Protein AF-0000000080633766 (afdb_homodimer)

Structure (mmCIF, N/CA/C/O backbone):
data_AF-0000000080633766-model_v1
#
loop_
_entity.id
_entity.type
_entity.pdbx_description
1 polymer 'Ribbon-helix-helix domain-containing protein'
#
loop_
_atom_site.group_PDB
_atom_site.id
_atom_site.type_symbol
_atom_site.label_atom_id
_atom_site.label_alt_id
_atom_site.label_comp_id
_atom_site.label_asym_id
_atom_site.label_entity_id
_atom_site.label_seq_id
_atom_site.pdbx_PDB_ins_code
_atom_site.Cartn_x
_atom_site.Cartn_y
_atom_site.Cartn_z
_atom_site.occupancy
_atom_site.B_iso_or_equiv
_atom_site.auth_seq_id
_atom_site.auth_comp_id
_atom_site.auth_asym_id
_atom_site.auth_atom_id
_atom_site.p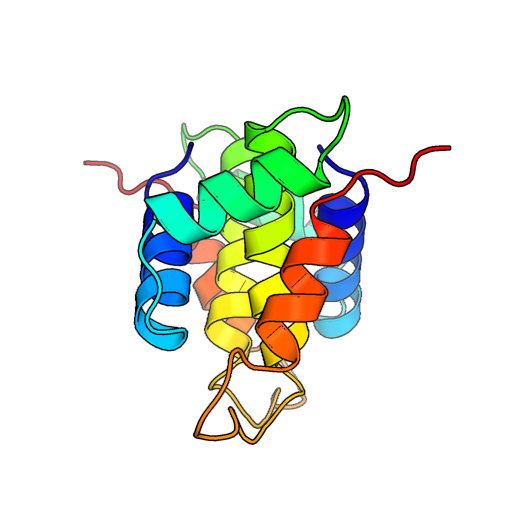dbx_PDB_model_num
ATOM 1 N N . MET A 1 1 ? -4.23 4.254 -12.102 1 89.06 1 MET A N 1
ATOM 2 C CA . MET A 1 1 ? -4.109 3.75 -10.734 1 89.06 1 MET A CA 1
ATOM 3 C C . MET A 1 1 ? -5.422 3.131 -10.266 1 89.06 1 MET A C 1
ATOM 5 O O . MET A 1 1 ? -6.5 3.605 -10.617 1 89.06 1 MET A O 1
ATOM 9 N N . GLU A 1 2 ? -5.391 2.078 -9.422 1 85.62 2 GLU A N 1
ATOM 10 C CA . GLU A 1 2 ? -6.555 1.327 -8.961 1 85.62 2 GLU A CA 1
ATOM 11 C C . GLU A 1 2 ? -7.414 2.164 -8.016 1 85.62 2 GLU A C 1
ATOM 13 O O . GLU A 1 2 ? -6.887 2.898 -7.18 1 85.62 2 GLU A O 1
ATOM 18 N N . PRO A 1 3 ? -8.805 2.029 -8.125 1 91.38 3 PRO A N 1
ATOM 19 C CA . PRO A 1 3 ? -9.695 2.822 -7.273 1 91.38 3 PRO A CA 1
ATOM 20 C C . PRO A 1 3 ? -9.359 2.688 -5.789 1 91.38 3 PRO A C 1
ATOM 22 O O . PRO A 1 3 ? -9.359 3.684 -5.059 1 91.38 3 PRO A O 1
ATOM 25 N N . TYR A 1 4 ? -9.055 1.489 -5.391 1 88.94 4 TYR A N 1
ATOM 26 C CA . TYR A 1 4 ? -8.766 1.263 -3.979 1 88.94 4 TYR A CA 1
ATOM 27 C C . TYR A 1 4 ? -7.496 2 -3.561 1 88.94 4 TYR A C 1
ATOM 29 O O . TYR A 1 4 ? -7.398 2.49 -2.434 1 88.94 4 TYR A O 1
ATOM 37 N N . ILE A 1 5 ? -6.566 2.105 -4.484 1 95.19 5 ILE A N 1
ATOM 38 C CA . ILE A 1 5 ? -5.309 2.795 -4.219 1 95.19 5 ILE A CA 1
ATOM 39 C C . ILE A 1 5 ? -5.559 4.297 -4.105 1 95.19 5 ILE A C 1
ATOM 41 O O . ILE A 1 5 ? -5.086 4.941 -3.168 1 95.19 5 ILE A O 1
ATOM 45 N N . TRP A 1 6 ? -6.375 4.785 -4.961 1 95.25 6 TRP A N 1
ATOM 46 C CA . TRP A 1 6 ? -6.754 6.191 -4.91 1 95.25 6 TRP A CA 1
ATOM 47 C C . TRP A 1 6 ? -7.492 6.512 -3.615 1 95.25 6 TRP A C 1
ATOM 49 O O . TRP A 1 6 ? -7.223 7.523 -2.971 1 95.25 6 TRP A O 1
ATOM 59 N N . ASP A 1 7 ? -8.391 5.637 -3.256 1 95 7 ASP A N 1
ATOM 60 C CA . ASP A 1 7 ? -9.141 5.809 -2.016 1 95 7 ASP A CA 1
ATOM 61 C C . ASP A 1 7 ? -8.203 5.82 -0.808 1 95 7 ASP A C 1
ATOM 63 O O . ASP A 1 7 ? -8.43 6.57 0.147 1 95 7 ASP A O 1
ATOM 67 N N . SER A 1 8 ? -7.207 5.043 -0.92 1 95.31 8 SER A N 1
ATOM 68 C CA . SER A 1 8 ? -6.234 4.969 0.166 1 95.31 8 SER A CA 1
ATOM 69 C C . SER A 1 8 ? -5.43 6.258 0.276 1 95.31 8 SER A C 1
ATOM 71 O O . SER A 1 8 ? -5.137 6.719 1.381 1 95.31 8 SER A O 1
ATOM 73 N N . LEU A 1 9 ? -5.062 6.844 -0.83 1 96.12 9 LEU A N 1
ATOM 74 C CA . LEU A 1 9 ? -4.363 8.125 -0.828 1 96.12 9 LEU A CA 1
ATOM 75 C C . LEU A 1 9 ? -5.242 9.219 -0.233 1 96.12 9 LEU A C 1
ATOM 77 O O . LEU A 1 9 ? -4.766 10.047 0.547 1 96.12 9 LEU A O 1
ATOM 81 N N . LYS A 1 10 ? -6.477 9.188 -0.564 1 96.44 10 LYS A N 1
ATOM 82 C CA . LYS A 1 10 ? -7.414 10.172 -0.023 1 96.44 10 LYS A CA 1
ATOM 83 C C . LYS A 1 10 ? -7.527 10.047 1.493 1 96.44 10 LYS A C 1
ATOM 85 O O . LYS A 1 10 ? -7.617 11.047 2.201 1 96.44 10 LYS A O 1
ATOM 90 N N . GLU A 1 11 ? -7.582 8.836 1.888 1 93.62 11 GLU A N 1
ATOM 91 C CA . GLU A 1 11 ? -7.629 8.617 3.33 1 93.62 11 GLU A CA 1
ATOM 92 C C . GLU A 1 11 ? -6.402 9.203 4.02 1 93.62 11 GLU A C 1
ATOM 94 O O . GLU A 1 11 ? -6.512 9.797 5.098 1 93.62 11 GLU A O 1
ATOM 99 N N . ILE A 1 12 ? -5.199 9.031 3.42 1 89.5 12 ILE A N 1
ATOM 100 C CA . ILE A 1 12 ? -3.979 9.594 3.988 1 89.5 12 ILE A CA 1
ATOM 101 C C . ILE A 1 12 ? -4.102 11.117 4.066 1 89.5 12 ILE A C 1
ATOM 103 O O . ILE A 1 12 ? -3.756 11.719 5.082 1 89.5 12 ILE A O 1
ATOM 107 N N . CYS A 1 13 ? -4.629 11.719 2.947 1 91 13 CYS A N 1
ATOM 108 C CA . CYS A 1 13 ? -4.852 13.156 2.941 1 91 13 CYS A CA 1
ATOM 109 C C . CYS A 1 13 ? -5.73 13.578 4.113 1 91 13 CYS A C 1
ATOM 111 O O . CYS A 1 13 ? -5.414 14.539 4.816 1 91 13 CYS A O 1
ATOM 113 N N . GLU A 1 14 ? -6.859 12.812 4.359 1 90.69 14 GLU A N 1
ATOM 114 C CA . GLU A 1 14 ? -7.801 13.117 5.438 1 90.69 14 GLU A CA 1
ATOM 115 C C . GLU A 1 14 ? -7.141 12.969 6.805 1 90.69 14 GLU A C 1
ATOM 117 O O . GLU A 1 14 ? -7.297 13.836 7.668 1 90.69 14 GLU A O 1
ATOM 122 N N . ARG A 1 15 ? -6.367 11.969 6.969 1 84.44 15 ARG A N 1
ATOM 123 C CA . ARG A 1 15 ? -5.711 11.695 8.242 1 84.44 15 ARG A CA 1
ATOM 124 C C . ARG A 1 15 ? -4.688 12.781 8.578 1 84.44 15 ARG A C 1
ATOM 126 O O . ARG A 1 15 ? -4.512 13.141 9.742 1 84.44 15 ARG A O 1
ATOM 133 N N . GLU A 1 16 ? -4.059 13.227 7.496 1 80.12 16 GLU A N 1
ATOM 134 C CA . GLU A 1 16 ? -2.938 14.141 7.703 1 80.12 16 GLU A CA 1
ATOM 135 C C . GLU A 1 16 ? -3.371 15.594 7.535 1 80.12 16 GLU A C 1
ATOM 137 O O . GLU A 1 16 ? -2.57 16.516 7.719 1 80.12 16 GLU A O 1
ATOM 142 N N . GLY A 1 17 ? -4.605 15.789 7.188 1 87.5 17 GLY A N 1
ATOM 143 C CA . GLY A 1 17 ? -5.09 17.141 6.969 1 87.5 17 GLY A CA 1
ATOM 144 C C . GLY A 1 17 ? -4.414 17.844 5.801 1 87.5 17 GLY A C 1
ATOM 145 O O . GLY A 1 17 ? -4.133 19.047 5.863 1 87.5 17 GLY A O 1
ATOM 146 N N . LEU A 1 18 ? -4.016 17.125 4.793 1 85.69 18 LEU A N 1
ATOM 147 C CA . LEU A 1 18 ? -3.359 17.641 3.596 1 85.69 18 LEU A CA 1
ATOM 148 C C . LEU A 1 18 ? -4.199 17.359 2.354 1 85.69 18 LEU A C 1
ATOM 150 O O . LEU A 1 18 ? -5.004 16.422 2.34 1 85.69 18 LEU A O 1
ATOM 154 N N . THR A 1 19 ? -4.078 18.141 1.371 1 94.44 19 THR A N 1
ATOM 155 C CA . THR A 1 19 ? -4.766 17.906 0.106 1 94.44 19 THR A CA 1
ATOM 156 C C . THR A 1 19 ? -3.986 16.938 -0.772 1 94.44 19 THR A C 1
ATOM 158 O O . THR A 1 19 ? -2.795 16.719 -0.552 1 94.44 19 THR A O 1
ATOM 161 N N . LEU A 1 20 ? -4.668 16.375 -1.716 1 96.06 20 LEU A N 1
ATOM 162 C CA . LEU A 1 20 ? -4.016 15.531 -2.713 1 96.06 20 LEU A CA 1
ATOM 163 C C . LEU A 1 20 ? -2.879 16.281 -3.398 1 96.06 20 LEU A C 1
ATOM 165 O O . LEU A 1 20 ? -1.8 15.727 -3.613 1 96.06 20 LEU A O 1
ATOM 169 N N . ASN A 1 21 ? -3.178 17.516 -3.707 1 96.25 21 ASN A N 1
ATOM 170 C CA . ASN A 1 21 ? -2.17 18.359 -4.344 1 96.25 21 ASN A CA 1
ATOM 171 C C . ASN A 1 21 ? -0.941 18.531 -3.457 1 96.25 21 ASN A C 1
ATOM 173 O O . ASN A 1 21 ? 0.191 18.469 -3.941 1 96.25 21 ASN A O 1
ATOM 177 N N . ASP A 1 22 ? -1.112 18.75 -2.229 1 90.56 22 ASP A N 1
ATOM 178 C CA . ASP A 1 22 ? -0.016 18.906 -1.276 1 90.56 22 ASP A CA 1
ATOM 179 C C . ASP A 1 22 ? 0.875 17.672 -1.268 1 90.56 22 ASP A C 1
ATOM 181 O O . ASP A 1 22 ? 2.096 17.766 -1.401 1 90.56 22 ASP A O 1
ATOM 185 N N . ILE A 1 23 ? 0.294 16.484 -1.121 1 88.69 23 ILE A N 1
ATOM 186 C CA . ILE A 1 23 ? 1.021 15.227 -1.024 1 88.69 23 ILE A CA 1
ATOM 187 C C . ILE A 1 23 ? 1.751 14.953 -2.336 1 88.69 23 ILE A C 1
ATOM 189 O O . ILE A 1 23 ? 2.951 14.664 -2.34 1 88.69 23 ILE A O 1
ATOM 193 N N . CYS A 1 24 ? 1.129 15.117 -3.482 1 93 24 CYS A N 1
ATOM 194 C CA . CYS A 1 24 ? 1.729 14.852 -4.785 1 93 24 CYS A CA 1
ATOM 195 C C . CYS A 1 24 ? 2.877 15.812 -5.066 1 93 24 CYS A C 1
ATOM 197 O O . CYS A 1 24 ? 3.902 15.414 -5.625 1 93 24 CYS A O 1
ATOM 199 N N . THR A 1 25 ? 2.623 17.078 -4.684 1 93.69 25 THR A N 1
ATOM 200 C CA . THR A 1 25 ? 3.666 18.078 -4.871 1 93.69 25 THR A CA 1
ATOM 201 C C . THR A 1 25 ? 4.902 17.734 -4.047 1 93.69 25 THR A C 1
ATOM 203 O O . THR A 1 25 ? 6.027 17.812 -4.547 1 93.69 25 THR A O 1
ATOM 206 N N . GLN A 1 26 ? 4.703 17.328 -2.818 1 84.88 26 GLN A N 1
ATOM 207 C CA . GLN A 1 26 ? 5.812 16.953 -1.946 1 84.88 26 GLN A CA 1
ATOM 208 C C . GLN A 1 26 ? 6.555 15.734 -2.496 1 84.88 26 GLN A C 1
ATOM 210 O O . GLN A 1 26 ? 7.789 15.695 -2.479 1 84.88 26 GLN A O 1
ATOM 215 N N . ILE A 1 27 ? 5.875 14.727 -2.994 1 87.88 27 ILE A N 1
ATOM 216 C CA . ILE A 1 27 ? 6.48 13.539 -3.578 1 87.88 27 ILE A CA 1
ATOM 217 C C . ILE A 1 27 ? 7.262 13.914 -4.836 1 87.88 27 ILE A C 1
ATOM 219 O O . ILE A 1 27 ? 8.391 13.469 -5.027 1 87.88 27 ILE A O 1
ATOM 223 N N . ASP A 1 28 ? 6.59 14.797 -5.633 1 90.69 28 ASP A N 1
ATOM 224 C CA . ASP A 1 28 ? 7.223 15.242 -6.875 1 90.69 28 ASP A CA 1
ATOM 225 C C . ASP A 1 28 ? 8.539 15.953 -6.594 1 90.69 28 ASP A C 1
ATOM 227 O O . ASP A 1 28 ? 9.516 15.781 -7.332 1 90.69 28 ASP A O 1
ATOM 231 N N . GLN A 1 29 ? 8.555 16.75 -5.598 1 87.38 29 GLN A N 1
ATOM 232 C CA . GLN A 1 29 ? 9.734 17.516 -5.234 1 87.38 29 GLN A CA 1
ATOM 233 C C . GLN A 1 29 ? 10.836 16.609 -4.691 1 87.38 29 GLN A C 1
ATOM 235 O O . GLN A 1 29 ? 12.023 16.891 -4.867 1 87.38 29 GLN A O 1
ATOM 240 N N . ARG A 1 30 ? 10.422 15.484 -4.141 1 79.12 30 ARG A N 1
ATOM 241 C CA . ARG A 1 30 ? 11.367 14.633 -3.434 1 79.12 30 ARG A CA 1
ATOM 242 C C . ARG A 1 30 ? 11.859 13.492 -4.328 1 79.12 30 ARG A C 1
ATOM 244 O O . ARG A 1 30 ? 12.953 12.969 -4.137 1 79.12 30 ARG A O 1
ATOM 251 N N . ARG A 1 31 ? 11.094 13.141 -5.387 1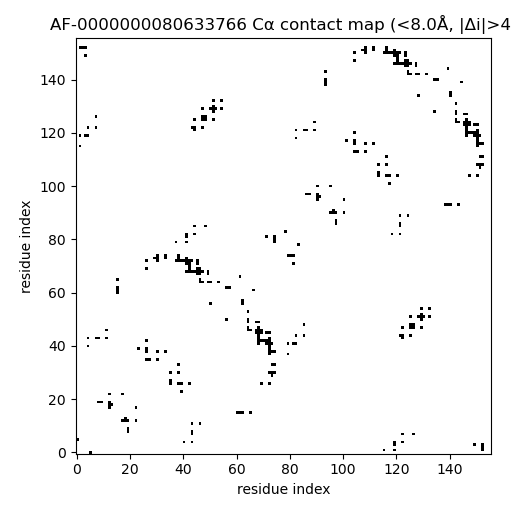 82.5 31 ARG A N 1
ATOM 252 C CA . ARG A 1 31 ? 11.305 11.898 -6.117 1 82.5 31 ARG A CA 1
ATOM 253 C C . ARG A 1 31 ? 12.484 12.016 -7.07 1 82.5 31 ARG A C 1
ATOM 255 O O . ARG A 1 31 ? 12.984 11.008 -7.582 1 82.5 31 ARG A O 1
ATOM 262 N N . GLY A 1 32 ? 12.992 13.266 -7.367 1 82.94 32 GLY A N 1
ATOM 263 C CA . GLY A 1 32 ? 14.055 13.438 -8.344 1 82.94 32 GLY A CA 1
ATOM 264 C C . GLY A 1 32 ? 13.703 12.891 -9.719 1 82.94 32 GLY A C 1
ATOM 265 O O . GLY A 1 32 ? 12.68 13.273 -10.289 1 82.94 32 GLY A O 1
ATOM 266 N N . GLU A 1 33 ? 14.414 11.859 -10.156 1 87.69 33 GLU A N 1
ATOM 267 C CA . GLU A 1 33 ? 14.211 11.352 -11.508 1 87.69 33 GLU A CA 1
ATOM 268 C C . GLU A 1 33 ? 13.305 10.117 -11.5 1 87.69 33 GLU A C 1
ATOM 270 O O . GLU A 1 33 ? 13.023 9.547 -12.555 1 87.69 33 GLU A O 1
ATOM 275 N N . ALA A 1 34 ? 12.812 9.797 -10.375 1 81.06 34 ALA A N 1
ATOM 276 C CA . ALA A 1 34 ? 11.953 8.617 -10.258 1 81.06 34 ALA A CA 1
ATOM 277 C C . ALA A 1 34 ? 10.578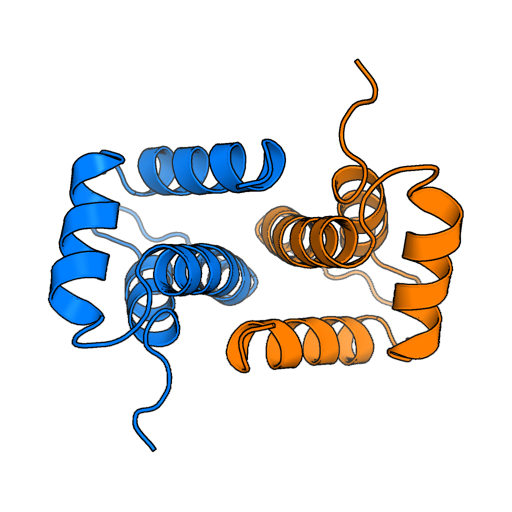 8.883 -10.859 1 81.06 34 ALA A C 1
ATOM 279 O O . ALA A 1 34 ? 10.18 10.039 -11.039 1 81.06 34 ALA A O 1
ATOM 280 N N . ASN A 1 35 ? 9.875 7.852 -11.219 1 91.75 35 ASN A N 1
ATOM 281 C CA . ASN A 1 35 ? 8.516 7.941 -11.727 1 91.75 35 ASN A CA 1
ATOM 282 C C . ASN A 1 35 ? 7.539 8.398 -10.641 1 91.75 35 ASN A C 1
ATOM 284 O O . ASN A 1 35 ? 7.531 7.852 -9.539 1 91.75 35 ASN A O 1
ATOM 288 N N . LEU A 1 36 ? 6.746 9.406 -11.016 1 91.56 36 LEU A N 1
ATOM 289 C CA . LEU A 1 36 ? 5.848 9.992 -10.023 1 91.56 36 LEU A CA 1
ATOM 290 C C . LEU A 1 36 ? 4.805 8.969 -9.57 1 91.56 36 LEU A C 1
ATOM 292 O O . LEU A 1 36 ? 4.59 8.789 -8.375 1 91.56 36 LEU A O 1
ATOM 296 N N . THR A 1 37 ? 4.219 8.219 -10.523 1 93.56 37 THR A N 1
ATOM 297 C CA . THR A 1 37 ? 3.186 7.25 -10.18 1 93.56 37 THR A CA 1
ATOM 298 C C . THR A 1 37 ? 3.75 6.16 -9.273 1 93.56 37 THR A C 1
ATOM 300 O O . THR A 1 37 ? 3.121 5.781 -8.281 1 93.56 37 THR A O 1
ATOM 303 N N . ALA A 1 38 ? 4.93 5.77 -9.547 1 92.25 38 ALA A N 1
ATOM 304 C CA . ALA A 1 38 ? 5.605 4.766 -8.727 1 92.25 38 ALA A CA 1
ATOM 305 C C . ALA A 1 38 ? 5.895 5.305 -7.328 1 92.25 38 ALA A C 1
ATOM 307 O O . ALA A 1 38 ? 5.684 4.605 -6.332 1 92.25 38 ALA A O 1
ATOM 308 N N . SER A 1 39 ? 6.348 6.559 -7.316 1 91.44 39 SER A N 1
ATOM 309 C CA . SER A 1 39 ? 6.66 7.188 -6.039 1 91.44 39 SER A CA 1
ATOM 310 C C . SER A 1 39 ? 5.41 7.34 -5.176 1 91.44 39 SER A C 1
ATOM 312 O O . SER A 1 39 ? 5.457 7.133 -3.963 1 91.44 39 SER A O 1
ATOM 314 N N . ILE A 1 40 ? 4.32 7.633 -5.793 1 93.44 40 ILE A N 1
ATOM 315 C CA . ILE A 1 40 ? 3.062 7.781 -5.07 1 93.44 40 ILE A CA 1
ATOM 316 C C . ILE A 1 40 ? 2.611 6.426 -4.535 1 93.44 40 ILE A C 1
ATOM 318 O O . ILE A 1 40 ? 2.16 6.32 -3.393 1 93.44 40 ILE A O 1
ATOM 322 N N . ARG A 1 41 ? 2.799 5.391 -5.293 1 95.06 41 ARG A N 1
ATOM 323 C CA . ARG A 1 41 ? 2.443 4.043 -4.863 1 95.06 41 ARG A CA 1
ATOM 324 C C . ARG A 1 41 ? 3.268 3.617 -3.654 1 95.06 41 ARG A C 1
ATOM 326 O O . ARG A 1 41 ? 2.725 3.096 -2.678 1 95.06 41 ARG A O 1
ATOM 333 N N . VAL A 1 42 ? 4.488 3.902 -3.793 1 93.44 42 VAL A N 1
ATOM 334 C CA . VAL A 1 42 ? 5.383 3.566 -2.689 1 93.44 42 VAL A CA 1
ATOM 335 C C . VAL A 1 42 ? 4.992 4.359 -1.445 1 93.44 42 VAL A C 1
ATOM 337 O O . VAL A 1 42 ? 4.941 3.812 -0.342 1 93.44 42 VAL A O 1
ATOM 340 N N . PHE A 1 43 ? 4.707 5.637 -1.587 1 90.75 43 PHE A N 1
ATOM 341 C CA . PHE A 1 43 ? 4.293 6.5 -0.487 1 90.75 43 PHE A CA 1
ATOM 342 C C . PHE A 1 43 ? 3.098 5.906 0.248 1 90.75 43 PHE A C 1
ATOM 344 O O . PHE A 1 43 ? 3.1 5.82 1.478 1 90.75 43 PHE A O 1
ATOM 351 N N . ILE A 1 44 ? 2.123 5.461 -0.525 1 96 44 ILE A N 1
ATOM 352 C CA . ILE A 1 44 ? 0.889 4.934 0.049 1 96 44 ILE A CA 1
ATOM 353 C C . ILE A 1 44 ? 1.191 3.67 0.854 1 96 44 ILE A C 1
ATOM 355 O O . ILE A 1 44 ? 0.759 3.539 2 1 96 44 ILE A O 1
ATOM 359 N N . VAL A 1 45 ? 1.925 2.729 0.295 1 95.25 45 VAL A N 1
ATOM 360 C CA . VAL A 1 45 ? 2.27 1.485 0.976 1 95.25 45 VAL A CA 1
ATOM 361 C C . VAL A 1 45 ? 3.084 1.791 2.23 1 95.25 45 VAL A C 1
ATOM 363 O O . VAL A 1 45 ? 2.795 1.268 3.309 1 95.25 45 VAL A O 1
ATOM 366 N N . SER A 1 46 ? 4.062 2.68 2.076 1 89.88 46 SER A N 1
ATOM 367 C CA . SER A 1 46 ? 4.934 3.041 3.188 1 89.88 46 SER A CA 1
ATOM 368 C C . SER A 1 46 ? 4.141 3.66 4.336 1 89.88 46 SER A C 1
ATOM 370 O O . SER A 1 46 ? 4.375 3.342 5.504 1 89.88 46 SER A O 1
ATOM 372 N N . TYR A 1 47 ? 3.215 4.559 4.027 1 87.44 47 TYR A N 1
ATOM 373 C CA . TYR A 1 47 ? 2.422 5.23 5.051 1 87.44 47 TYR A CA 1
ATOM 374 C C . TYR A 1 47 ? 1.702 4.219 5.934 1 87.44 47 TYR A C 1
ATOM 376 O O . TYR A 1 47 ? 1.856 4.23 7.16 1 87.44 47 TYR A O 1
ATOM 384 N N . PHE A 1 48 ? 0.972 3.238 5.309 1 91.88 48 PHE A N 1
ATOM 385 C CA . PHE A 1 48 ? 0.172 2.291 6.074 1 91.88 48 PHE A CA 1
ATOM 386 C C . PHE A 1 48 ? 1.062 1.266 6.766 1 91.88 48 PHE A C 1
ATOM 388 O O . PHE A 1 48 ? 0.769 0.832 7.883 1 91.88 48 PHE A O 1
ATOM 395 N N . ARG A 1 49 ? 2.031 0.854 6.102 1 89.44 49 ARG A N 1
ATOM 396 C CA . ARG A 1 49 ? 2.992 -0.077 6.688 1 89.44 49 ARG A CA 1
ATOM 397 C C . ARG A 1 49 ? 3.6 0.493 7.965 1 89.44 49 ARG A C 1
ATOM 399 O O . ARG A 1 49 ? 3.713 -0.209 8.969 1 89.44 49 ARG A O 1
ATOM 406 N N . ASN A 1 50 ? 3.92 1.726 7.98 1 82.75 50 ASN A N 1
ATOM 407 C CA . ASN A 1 50 ? 4.535 2.363 9.141 1 82.75 50 ASN A CA 1
ATOM 408 C C . ASN A 1 50 ? 3.504 2.701 10.211 1 82.75 50 ASN A C 1
ATOM 410 O O . ASN A 1 50 ? 3.848 2.859 11.38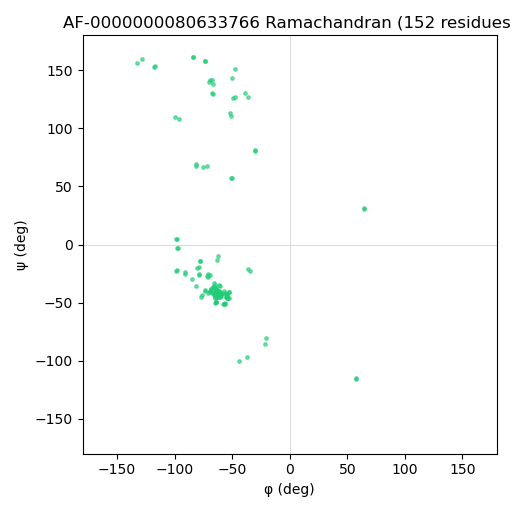3 1 82.75 50 ASN A O 1
ATOM 414 N N . ALA A 1 51 ? 2.262 2.768 9.898 1 81.56 51 ALA A N 1
ATOM 415 C CA . ALA A 1 51 ? 1.194 3.105 10.844 1 81.56 51 ALA A CA 1
ATOM 416 C C . ALA A 1 51 ? 0.825 1.906 11.711 1 81.56 51 ALA A C 1
ATOM 418 O O . ALA A 1 51 ? 0.152 2.055 12.727 1 81.56 51 ALA A O 1
ATOM 419 N N . ILE A 1 52 ? 0.992 0.583 11.367 1 78.88 52 ILE A N 1
ATOM 420 C CA . ILE A 1 52 ? 0.683 -0.615 12.141 1 78.88 52 ILE A CA 1
ATOM 421 C C . ILE A 1 52 ? 1.382 -0.55 13.5 1 78.88 52 ILE A C 1
ATOM 423 O O . ILE A 1 52 ? 0.836 -1.004 14.508 1 78.88 52 ILE A O 1
ATOM 427 N N . GLY A 1 53 ? 2.518 -0.216 13.734 1 64.25 53 GLY A N 1
ATOM 428 C CA . GLY A 1 53 ? 3.213 -0.161 15.016 1 64.25 53 GLY A CA 1
ATOM 429 C C . GLY A 1 53 ? 3.092 1.187 15.703 1 64.25 53 GLY A C 1
ATOM 430 O O . GLY A 1 53 ? 3.475 1.333 16.859 1 64.25 53 GLY A O 1
ATOM 431 N N . SER A 1 54 ? 2.879 2.01 14.922 1 54.31 54 SER A N 1
ATOM 432 C CA . SER A 1 54 ? 2.803 3.33 15.539 1 54.31 54 SER A CA 1
ATOM 433 C C . SER A 1 54 ? 1.428 3.576 16.156 1 54.31 54 SER A C 1
ATOM 435 O O . SER A 1 54 ? 0.412 3.502 15.461 1 54.31 54 SER A O 1
ATOM 437 N N . ARG A 1 55 ? 1.14 2.736 17.359 1 47.12 55 ARG A N 1
ATOM 438 C CA . ARG A 1 55 ? -0.112 2.994 18.062 1 47.12 55 ARG A CA 1
ATOM 439 C C . ARG A 1 55 ? -0.63 4.395 17.766 1 47.12 55 ARG A C 1
ATOM 441 O O . ARG A 1 55 ? -1.817 4.578 17.484 1 47.12 55 ARG A O 1
ATOM 448 N N . GLY A 1 56 ? -0.09 5.449 18.609 1 38.19 56 GLY A N 1
ATOM 449 C CA . GLY A 1 56 ? -0.655 6.77 18.844 1 38.19 56 GLY A CA 1
ATOM 450 C C . GLY A 1 56 ? -0.532 7.695 17.656 1 38.19 56 GLY A C 1
ATOM 451 O O . GLY A 1 56 ? 0.578 8.031 17.234 1 38.19 56 GLY A O 1
ATOM 452 N N . PHE A 1 57 ? -1.273 7.371 16.547 1 43.69 57 PHE A N 1
ATOM 453 C CA . PHE A 1 57 ? -1.354 8.539 15.68 1 43.69 57 PHE A CA 1
ATOM 454 C C . PHE A 1 57 ? -1.293 9.828 16.5 1 43.69 57 PHE A C 1
ATOM 456 O O . PHE A 1 57 ? -2.105 10.031 17.406 1 43.69 57 PHE A O 1
ATOM 463 N N . SER A 1 58 ? -0.105 10.258 16.875 1 39.53 58 SER A N 1
ATOM 464 C CA . SER A 1 58 ? -0.012 11.484 17.656 1 39.53 58 SER A CA 1
ATOM 465 C C . SER A 1 58 ? -0.853 12.594 17.047 1 39.53 58 SER A C 1
ATOM 467 O O . SER A 1 58 ? -1.084 12.609 15.828 1 39.53 58 SER A O 1
ATOM 469 N N . GLU A 1 59 ? -1.396 13.539 17.703 1 39.25 59 GLU A N 1
ATOM 470 C CA . GLU A 1 59 ? -2.162 14.766 17.516 1 39.25 59 GLU A CA 1
ATOM 471 C C . GLU A 1 59 ? -1.581 15.609 16.391 1 39.25 59 GLU A C 1
ATOM 473 O O . GLU A 1 59 ? -2.281 15.938 15.43 1 39.25 59 GLU A O 1
ATOM 478 N N . ASP A 1 60 ? -0.782 16.688 16.5 1 44.91 60 ASP A N 1
ATOM 479 C CA . ASP A 1 60 ? -0.741 18.062 16 1 44.91 60 ASP A CA 1
ATOM 480 C C . ASP A 1 60 ? -0.092 18.125 14.625 1 44.91 60 ASP A C 1
ATOM 482 O O . ASP A 1 60 ? -0.25 19.125 13.906 1 44.91 60 ASP A O 1
ATOM 486 N N . GLY A 1 61 ? 0.878 17.25 14.156 1 44.25 61 GLY A N 1
ATOM 487 C CA . GLY A 1 61 ? 1.702 17.344 12.961 1 44.25 61 GLY A CA 1
ATOM 488 C C . GLY A 1 61 ? 1.736 16.062 12.156 1 44.25 61 GLY A C 1
ATOM 489 O O . GLY A 1 61 ? 1.112 15.07 12.531 1 44.25 61 GLY A O 1
ATOM 490 N N . PRO A 1 62 ? 2.057 16.312 10.805 1 49.5 62 PRO A N 1
ATOM 491 C CA . PRO A 1 62 ? 2.207 15.047 10.086 1 49.5 62 PRO A CA 1
ATOM 492 C C . PRO A 1 62 ? 2.842 13.953 10.945 1 49.5 62 PRO A C 1
ATOM 494 O O . PRO A 1 62 ? 3.848 14.203 11.617 1 49.5 62 PRO A O 1
ATOM 497 N N . SER A 1 63 ? 2.254 12.906 11.023 1 63.53 63 SER A N 1
ATOM 498 C CA . SER A 1 63 ? 2.648 11.805 11.883 1 63.53 63 SER A CA 1
ATOM 499 C C . SER A 1 63 ? 3.973 11.195 11.438 1 63.53 63 SER A C 1
ATOM 501 O O . SER A 1 63 ? 4.414 11.414 10.305 1 63.53 63 SER A O 1
ATOM 503 N N . SER A 1 64 ? 4.84 10.875 12.305 1 65.75 64 SER A N 1
ATOM 504 C CA . SER A 1 64 ? 6.043 10.102 12.016 1 65.75 64 SER A CA 1
ATOM 505 C C . SER A 1 64 ? 5.785 9.062 10.93 1 65.75 64 SER A C 1
ATOM 507 O O . SER A 1 64 ? 6.668 8.781 10.109 1 65.75 64 SER A O 1
ATOM 509 N N . ILE A 1 65 ? 4.547 8.695 10.758 1 65.81 65 ILE A N 1
ATOM 510 C CA . ILE A 1 65 ? 4.145 7.707 9.766 1 65.81 65 ILE A CA 1
ATOM 511 C C . ILE A 1 65 ? 4.168 8.336 8.367 1 65.81 65 ILE A C 1
ATOM 513 O O . ILE A 1 65 ? 4.715 7.754 7.43 1 65.81 65 ILE A O 1
ATOM 517 N N . LEU A 1 66 ? 3.701 9.484 8.227 1 65.38 66 LEU A N 1
ATOM 518 C CA . LEU A 1 66 ? 3.664 10.188 6.949 1 65.38 66 LEU A CA 1
ATOM 519 C C . LEU A 1 66 ? 5.074 10.477 6.449 1 65.38 66 LEU A C 1
ATOM 521 O O . LEU A 1 66 ? 5.375 10.266 5.27 1 65.38 66 LEU A O 1
ATOM 525 N N . ARG A 1 67 ? 5.91 11.023 7.227 1 61.69 67 ARG A N 1
ATOM 526 C CA . ARG A 1 67 ? 7.289 11.328 6.863 1 61.69 67 ARG A CA 1
ATOM 527 C C . ARG A 1 67 ? 8.008 10.086 6.348 1 61.69 67 ARG A C 1
ATOM 529 O O . ARG A 1 67 ? 8.727 10.156 5.348 1 61.69 67 ARG A O 1
ATOM 536 N N . LYS A 1 68 ? 7.875 8.977 7.008 1 65.5 68 LYS A N 1
ATOM 537 C CA . LYS A 1 68 ? 8.5 7.723 6.594 1 65.5 68 LYS A CA 1
ATOM 538 C C . LYS A 1 68 ? 7.988 7.27 5.23 1 65.5 68 LYS A C 1
ATOM 540 O O . LYS A 1 68 ? 8.766 6.84 4.379 1 65.5 68 LYS A O 1
ATOM 545 N N . ALA A 1 69 ? 6.68 7.398 5.031 1 67.44 69 ALA A N 1
ATOM 546 C CA . ALA A 1 69 ? 6.062 6.984 3.771 1 67.44 69 ALA A CA 1
ATOM 547 C C . ALA A 1 69 ? 6.555 7.852 2.611 1 67.44 69 ALA A C 1
ATOM 549 O O . ALA A 1 69 ? 6.777 7.348 1.508 1 67.44 69 ALA A O 1
ATOM 550 N N . MET A 1 70 ? 6.762 9.047 2.779 1 61.31 70 MET A N 1
ATOM 551 C CA . MET A 1 70 ? 7.305 9.945 1.769 1 61.31 70 MET A CA 1
ATOM 552 C C . MET A 1 70 ? 8.734 9.555 1.397 1 61.31 70 MET A C 1
ATOM 554 O O . MET A 1 70 ? 9.109 9.609 0.227 1 61.31 70 MET A O 1
ATOM 558 N N . ASP A 1 71 ? 9.617 9.188 2.363 1 60.47 71 ASP A N 1
ATOM 559 C CA . ASP A 1 71 ? 10.992 8.75 2.137 1 60.47 71 ASP A CA 1
ATOM 560 C C . ASP A 1 71 ? 11.031 7.461 1.325 1 60.47 71 ASP A C 1
ATOM 562 O O . ASP A 1 71 ? 11.898 7.281 0.469 1 60.47 71 ASP A O 1
ATOM 566 N N . ASP A 1 72 ? 10.164 6.562 1.609 1 64.19 72 ASP A N 1
ATOM 567 C CA . ASP A 1 72 ? 10.117 5.242 0.987 1 64.19 72 ASP A CA 1
ATOM 568 C C . ASP A 1 72 ? 9.641 5.336 -0.463 1 64.19 72 ASP A C 1
ATOM 570 O O . ASP A 1 72 ? 9.906 4.438 -1.266 1 64.19 72 ASP A O 1
ATOM 574 N N . ALA A 1 73 ? 8.875 6.375 -0.678 1 57.34 73 ALA A N 1
ATOM 575 C CA . ALA A 1 73 ? 8.359 6.555 -2.031 1 57.34 73 ALA A CA 1
ATOM 576 C C . ALA A 1 73 ? 9.492 6.781 -3.029 1 57.34 73 ALA A C 1
ATOM 578 O O . ALA A 1 73 ? 9.297 6.664 -4.238 1 57.34 73 ALA A O 1
ATOM 579 N N . ILE A 1 74 ? 10.766 7.059 -2.605 1 53.09 74 ILE A N 1
ATOM 580 C CA . ILE A 1 74 ? 11.93 7.391 -3.422 1 53.09 74 ILE A CA 1
ATOM 581 C C . ILE A 1 74 ? 12.758 6.137 -3.672 1 53.09 74 ILE A C 1
ATOM 583 O O . ILE A 1 74 ? 13.18 5.469 -2.725 1 53.09 74 ILE A O 1
ATOM 587 N N . PRO A 1 75 ? 12.703 5.617 -5.016 1 45.44 75 PRO A N 1
ATOM 588 C CA . PRO A 1 75 ? 13.617 4.512 -5.305 1 45.44 75 PRO A CA 1
ATOM 589 C C . PRO A 1 75 ? 15.039 4.777 -4.816 1 45.44 75 PRO A C 1
ATOM 591 O O . PRO A 1 75 ? 15.477 5.93 -4.785 1 45.44 75 PRO A O 1
ATOM 594 N N . PRO A 1 76 ? 15.492 3.766 -4.035 1 36.75 76 PRO A N 1
ATOM 595 C CA . PRO A 1 76 ? 16.906 3.99 -3.719 1 36.75 76 PRO A CA 1
ATOM 596 C C . PRO A 1 76 ? 17.75 4.238 -4.961 1 36.75 76 PRO A C 1
ATOM 598 O O . PRO A 1 76 ? 17.438 3.727 -6.039 1 36.75 76 PRO A O 1
ATOM 601 N N . PHE A 1 77 ? 18.297 5.492 -5.129 1 35.16 77 PHE A N 1
ATOM 602 C CA . PHE A 1 77 ? 19.281 5.766 -6.156 1 35.16 77 PHE A CA 1
ATOM 603 C C . PHE A 1 77 ? 20.422 4.754 -6.086 1 35.16 77 PHE A C 1
ATOM 605 O O . PHE A 1 77 ? 21.094 4.629 -5.055 1 35.16 77 PHE A O 1
ATOM 612 N N . ASP A 1 78 ? 20.188 3.557 -6.172 1 28.84 78 ASP A N 1
ATOM 613 C CA . ASP A 1 78 ? 21.5 3.035 -6.531 1 28.84 78 ASP A CA 1
ATOM 614 C C . ASP A 1 78 ? 21.859 3.389 -7.973 1 28.84 78 ASP A C 1
ATOM 616 O O . ASP A 1 78 ? 21 3.377 -8.852 1 28.84 78 ASP A O 1
ATOM 620 N N . MET B 1 1 ? 7.383 -4.207 -10.68 1 89.62 1 MET B N 1
ATOM 621 C CA . MET B 1 1 ? 6.914 -3.707 -9.391 1 89.62 1 MET B CA 1
ATOM 622 C C . MET B 1 1 ? 8.062 -3.092 -8.594 1 89.62 1 MET B C 1
ATOM 624 O O . MET B 1 1 ? 9.195 -3.578 -8.656 1 89.62 1 MET B O 1
ATOM 628 N N . GLU B 1 2 ? 7.816 -2.02 -7.785 1 85.44 2 GLU B N 1
ATOM 629 C CA . GLU B 1 2 ? 8.82 -1.281 -7.031 1 85.44 2 GLU B CA 1
ATOM 630 C C . GLU B 1 2 ? 9.422 -2.139 -5.918 1 85.44 2 GLU B C 1
ATOM 632 O O . GLU B 1 2 ? 8.703 -2.887 -5.25 1 85.44 2 GLU B O 1
ATOM 637 N N . PRO B 1 3 ? 10.805 -2.012 -5.66 1 91.5 3 PRO B N 1
ATOM 638 C CA . PRO B 1 3 ? 11.445 -2.828 -4.629 1 91.5 3 PRO B CA 1
ATOM 639 C C . PRO B 1 3 ? 10.75 -2.729 -3.275 1 91.5 3 PRO B C 1
ATOM 641 O O . PRO B 1 3 ? 10.57 -3.74 -2.592 1 91.5 3 PRO B O 1
ATOM 644 N N . TYR B 1 4 ? 10.359 -1.549 -2.947 1 89.44 4 TYR B N 1
ATOM 645 C CA . TYR B 1 4 ? 9.719 -1.351 -1.65 1 89.44 4 TYR B CA 1
ATOM 646 C C . TYR B 1 4 ? 8.391 -2.096 -1.578 1 89.44 4 TYR B C 1
ATOM 648 O O . TYR B 1 4 ? 8.023 -2.609 -0.521 1 89.44 4 TYR B O 1
ATOM 656 N N . ILE B 1 5 ? 7.711 -2.148 -2.699 1 95.06 5 ILE B N 1
ATOM 657 C CA . ILE B 1 5 ? 6.43 -2.84 -2.766 1 95.06 5 ILE B CA 1
ATOM 658 C C . ILE B 1 5 ? 6.648 -4.348 -2.631 1 95.06 5 ILE B C 1
ATOM 660 O O . ILE B 1 5 ? 5.953 -5.016 -1.86 1 95.06 5 ILE B O 1
ATOM 664 N N . TRP B 1 6 ? 7.645 -4.832 -3.258 1 95.44 6 TRP B N 1
ATOM 665 C CA . TRP B 1 6 ? 8 -6.242 -3.143 1 95.44 6 TRP B CA 1
ATOM 666 C C . TRP B 1 6 ? 8.398 -6.59 -1.71 1 95.44 6 TRP B C 1
ATOM 668 O O . TRP B 1 6 ? 7.977 -7.617 -1.175 1 95.44 6 TRP B O 1
ATOM 678 N N . ASP B 1 7 ? 9.18 -5.719 -1.11 1 95.25 7 ASP B N 1
ATOM 679 C CA . ASP B 1 7 ? 9.602 -5.922 0.275 1 95.25 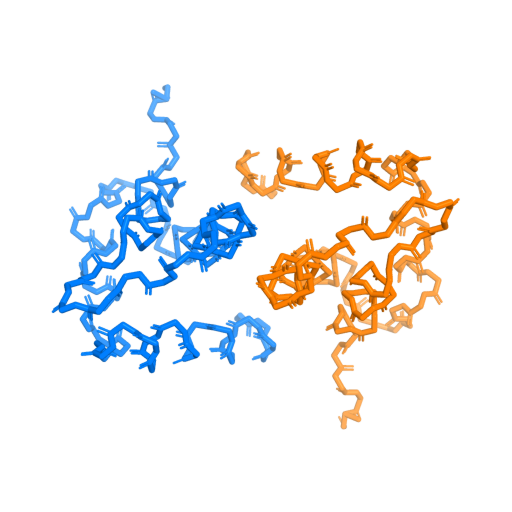7 ASP B CA 1
ATOM 680 C C . ASP B 1 7 ? 8.391 -5.957 1.209 1 95.25 7 ASP B C 1
ATOM 682 O O . ASP B 1 7 ? 8.367 -6.727 2.174 1 95.25 7 ASP B O 1
ATOM 686 N N . SER B 1 8 ? 7.449 -5.18 0.869 1 95.25 8 SER B N 1
ATOM 687 C CA . SER B 1 8 ? 6.234 -5.129 1.676 1 95.25 8 SER B CA 1
ATOM 688 C C . SER B 1 8 ? 5.434 -6.418 1.554 1 95.25 8 SER B C 1
ATOM 690 O O . SER B 1 8 ? 4.875 -6.902 2.539 1 95.25 8 SER B O 1
ATOM 692 N N . LEU B 1 9 ? 5.344 -6.984 0.383 1 96.06 9 LEU B N 1
ATOM 693 C CA . LEU B 1 9 ? 4.672 -8.266 0.182 1 96.06 9 LEU B CA 1
ATOM 694 C C . LEU B 1 9 ? 5.375 -9.375 0.957 1 96.06 9 LEU B C 1
ATOM 696 O O . LEU B 1 9 ? 4.719 -10.211 1.576 1 96.06 9 LEU B O 1
ATOM 700 N N . LYS B 1 10 ? 6.664 -9.32 0.947 1 96.62 10 LYS B N 1
ATOM 701 C CA . LYS B 1 10 ? 7.434 -10.32 1.688 1 96.62 10 LYS B CA 1
ATOM 702 C C . LYS B 1 10 ? 7.16 -10.219 3.186 1 96.62 10 LYS B C 1
ATOM 704 O O . LYS B 1 10 ? 7.074 -11.242 3.875 1 96.62 10 LYS B O 1
ATOM 709 N N . GLU B 1 11 ? 7.125 -9.031 3.598 1 93.75 11 GLU B N 1
ATOM 710 C CA . GLU B 1 11 ? 6.805 -8.844 5.012 1 93.75 11 GLU B CA 1
ATOM 711 C C . GLU B 1 11 ? 5.445 -9.438 5.355 1 93.75 11 GLU B C 1
ATOM 713 O O . GLU B 1 11 ? 5.277 -10.047 6.418 1 93.75 11 GLU B O 1
ATOM 718 N N . ILE B 1 12 ? 4.422 -9.234 4.492 1 89.19 12 ILE B N 1
ATOM 719 C CA . ILE B 1 12 ? 3.102 -9.805 4.723 1 89.19 12 ILE B CA 1
ATOM 720 C C . ILE B 1 12 ? 3.203 -11.328 4.797 1 89.19 12 ILE B C 1
ATOM 722 O O . ILE B 1 12 ? 2.615 -11.953 5.684 1 89.19 12 ILE B O 1
ATOM 726 N N . CYS B 1 13 ? 3.996 -11.906 3.826 1 90.5 13 CYS B N 1
ATOM 727 C CA . CYS B 1 13 ? 4.219 -13.344 3.848 1 90.5 13 CYS B CA 1
ATOM 728 C C . CYS B 1 13 ? 4.773 -13.789 5.195 1 90.5 13 CYS B C 1
ATOM 730 O O . CYS B 1 13 ? 4.293 -14.766 5.777 1 90.5 13 CYS B O 1
ATOM 732 N N . GLU B 1 14 ? 5.801 -13.039 5.742 1 91 14 GLU B N 1
ATOM 733 C CA . GLU B 1 14 ? 6.438 -13.367 7.016 1 91 14 GLU B CA 1
ATOM 734 C C . GLU B 1 14 ? 5.453 -13.25 8.172 1 91 14 GLU B C 1
ATOM 736 O O . GLU B 1 14 ? 5.391 -14.125 9.039 1 91 14 GLU B O 1
ATOM 741 N N . ARG B 1 15 ? 4.664 -12.258 8.148 1 83.94 15 ARG B N 1
ATOM 742 C CA . ARG B 1 15 ? 3.707 -12.016 9.227 1 83.94 15 ARG B CA 1
ATOM 743 C C .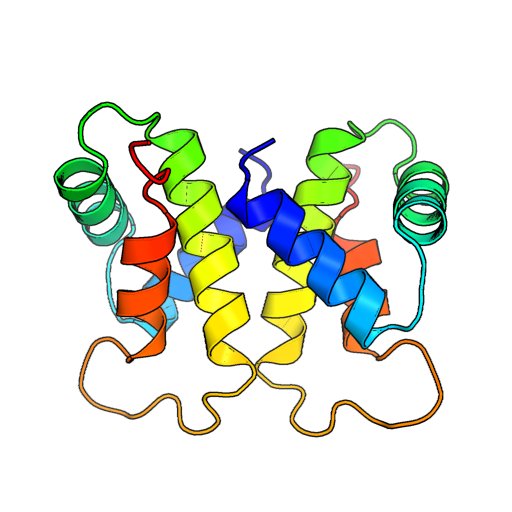 ARG B 1 15 ? 2.637 -13.102 9.266 1 83.94 15 ARG B C 1
ATOM 745 O O . ARG B 1 15 ? 2.172 -13.477 10.344 1 83.94 15 ARG B O 1
ATOM 752 N N . GLU B 1 16 ? 2.283 -13.523 8.07 1 79.88 16 GLU B N 1
ATOM 753 C CA . GLU B 1 16 ? 1.151 -14.438 7.973 1 79.88 16 GLU B CA 1
ATOM 754 C C . GLU B 1 16 ? 1.621 -15.891 7.887 1 79.88 16 GLU B C 1
ATOM 756 O O . GLU B 1 16 ? 0.803 -16.812 7.852 1 79.88 16 GLU B O 1
ATOM 761 N N . GLY B 1 17 ? 2.916 -16.078 7.859 1 87.12 17 GLY B N 1
ATOM 762 C CA . GLY B 1 17 ? 3.447 -17.438 7.742 1 87.12 17 GLY B CA 1
ATOM 763 C C . GLY B 1 17 ? 3.092 -18.094 6.43 1 87.12 17 GLY B C 1
ATOM 764 O O . GLY B 1 17 ? 2.814 -19.297 6.395 1 87.12 17 GLY B O 1
ATOM 765 N N . LEU B 1 18 ? 2.947 -17.359 5.355 1 85.19 18 LEU B N 1
ATOM 766 C CA . LEU B 1 18 ? 2.617 -17.844 4.02 1 85.19 18 LEU B CA 1
ATOM 767 C C . LEU B 1 18 ? 3.744 -17.547 3.039 1 85.19 18 LEU B C 1
ATOM 769 O O . LEU B 1 18 ? 4.523 -16.625 3.25 1 85.19 18 LEU B O 1
ATOM 773 N N . THR B 1 19 ? 3.891 -18.281 2.033 1 94.44 19 THR B N 1
ATOM 774 C CA . THR B 1 19 ? 4.879 -18.031 0.989 1 94.44 19 THR B CA 1
ATOM 775 C C . THR B 1 19 ? 4.34 -17.031 -0.037 1 94.44 19 THR B C 1
ATOM 777 O O . THR B 1 19 ? 3.131 -16.812 -0.119 1 94.44 19 THR B O 1
ATOM 780 N N . LEU B 1 20 ? 5.234 -16.469 -0.766 1 96.06 20 LEU B N 1
ATOM 781 C CA . LEU B 1 20 ? 4.848 -15.609 -1.881 1 96.06 20 LEU B CA 1
ATOM 782 C C . LEU B 1 20 ? 3.924 -16.344 -2.842 1 96.06 20 LEU B C 1
ATOM 784 O O . LEU B 1 20 ? 2.932 -15.781 -3.311 1 96.06 20 LEU B O 1
ATOM 788 N N . ASN B 1 21 ? 4.285 -17.594 -3.104 1 96.38 21 ASN B N 1
ATOM 789 C CA . ASN B 1 21 ? 3.473 -18.406 -3.99 1 96.38 21 ASN B CA 1
ATOM 790 C C . ASN B 1 21 ? 2.061 -18.594 -3.445 1 96.38 21 ASN B C 1
ATOM 792 O O . ASN B 1 21 ? 1.086 -18.531 -4.195 1 96.38 21 ASN B O 1
ATOM 796 N N . ASP B 1 22 ? 1.914 -18.844 -2.213 1 90.56 22 ASP B N 1
ATOM 797 C CA . ASP B 1 22 ? 0.613 -19 -1.57 1 90.56 22 ASP B CA 1
ATOM 798 C C . ASP B 1 22 ? -0.255 -17.766 -1.762 1 90.56 22 ASP B C 1
ATOM 800 O O . ASP B 1 22 ? -1.403 -17.859 -2.201 1 90.56 22 ASP B O 1
ATOM 804 N N . ILE B 1 23 ? 0.269 -16.594 -1.454 1 88.38 23 ILE B N 1
ATOM 805 C CA . ILE B 1 23 ? -0.464 -15.328 -1.518 1 88.38 23 ILE B CA 1
ATOM 806 C C . ILE B 1 23 ? -0.838 -15.023 -2.967 1 88.38 23 ILE B C 1
ATOM 808 O O . ILE B 1 23 ? -2 -14.734 -3.268 1 88.38 23 ILE B O 1
ATOM 812 N N . CYS B 1 24 ? 0.072 -15.172 -3.904 1 93.06 24 CYS B N 1
ATOM 813 C CA . CYS B 1 24 ? -0.181 -14.883 -5.312 1 93.06 24 CYS B CA 1
ATOM 814 C C . CYS B 1 24 ? -1.217 -15.836 -5.891 1 93.06 24 CYS B C 1
ATOM 816 O O . CYS B 1 24 ? -2.068 -15.43 -6.684 1 93.06 24 CYS B O 1
ATOM 818 N N . THR B 1 25 ? -1.065 -17.125 -5.488 1 93.81 25 THR B N 1
ATOM 819 C CA . THR B 1 25 ? -2.023 -18.125 -5.953 1 93.81 25 THR B CA 1
ATOM 820 C C . THR B 1 25 ? -3.43 -17.797 -5.465 1 93.81 25 THR B C 1
ATOM 822 O O . THR B 1 25 ? -4.395 -17.875 -6.23 1 93.81 25 THR B O 1
ATOM 825 N N . GLN B 1 26 ? -3.551 -17.406 -4.234 1 84.56 26 GLN B N 1
ATOM 826 C CA . GLN B 1 26 ? -4.844 -17.047 -3.662 1 84.56 26 GLN B CA 1
ATOM 827 C C . GLN B 1 26 ? -5.43 -15.82 -4.355 1 84.56 26 GLN B C 1
ATOM 829 O O . GLN B 1 26 ? -6.625 -15.781 -4.656 1 84.56 26 GLN B O 1
ATOM 834 N N . ILE B 1 27 ? -4.641 -14.789 -4.625 1 87.81 27 ILE B N 1
ATOM 835 C CA . ILE B 1 27 ? -5.086 -13.586 -5.32 1 87.81 27 ILE B CA 1
ATOM 836 C C . ILE B 1 27 ? -5.523 -13.945 -6.738 1 87.81 27 ILE B C 1
ATOM 838 O O . ILE B 1 27 ? -6.574 -13.5 -7.203 1 87.81 27 ILE B O 1
ATOM 842 N N . ASP B 1 28 ? -4.668 -14.828 -7.375 1 90.62 28 ASP B N 1
ATOM 843 C CA . ASP B 1 28 ? -4.957 -15.242 -8.742 1 90.62 28 ASP B CA 1
ATOM 844 C C . ASP B 1 28 ? -6.301 -15.969 -8.82 1 90.62 28 ASP B C 1
ATOM 846 O O . ASP B 1 28 ? -7.059 -15.781 -9.781 1 90.62 28 ASP B O 1
ATOM 850 N N . GLN B 1 29 ? -6.562 -16.766 -7.871 1 87.69 29 GLN B N 1
ATOM 851 C CA . GLN B 1 29 ? -7.793 -17.547 -7.836 1 87.69 29 GLN B CA 1
ATOM 852 C C . GLN B 1 29 ? -9 -16.656 -7.566 1 87.69 29 GLN B C 1
ATOM 854 O O . GLN B 1 29 ? -10.102 -16.938 -8.047 1 87.69 29 GLN B O 1
ATOM 859 N N . ARG B 1 30 ? -8.75 -15.523 -6.906 1 78.75 30 ARG B N 1
ATOM 860 C CA . ARG B 1 30 ? -9.852 -14.688 -6.441 1 78.75 30 ARG B CA 1
ATOM 861 C C . ARG B 1 30 ? -10.102 -13.531 -7.41 1 78.75 30 ARG B C 1
ATOM 863 O O . ARG B 1 30 ? -11.211 -13.008 -7.484 1 78.75 30 ARG B O 1
ATOM 870 N N . ARG B 1 31 ? -9.094 -13.141 -8.227 1 82.88 31 ARG B N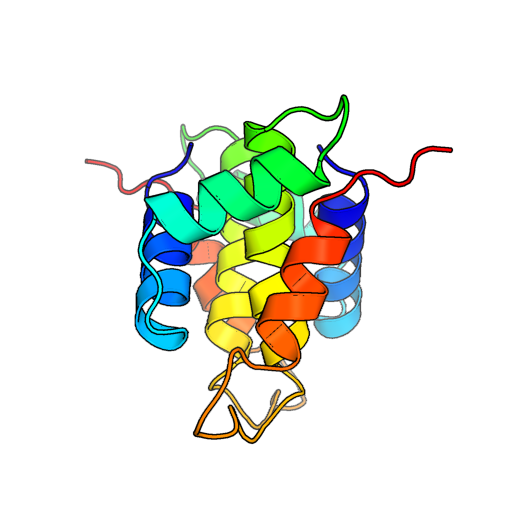 1
ATOM 871 C CA . ARG B 1 31 ? -9.117 -11.883 -8.961 1 82.88 31 ARG B CA 1
ATOM 872 C C . ARG B 1 31 ? -10.016 -11.977 -10.188 1 82.88 31 ARG B C 1
ATOM 874 O O . ARG B 1 31 ? -10.367 -10.961 -10.789 1 82.88 31 ARG B O 1
ATOM 881 N N . GLY B 1 32 ? -10.422 -13.203 -10.617 1 82.75 32 GLY B N 1
ATOM 882 C CA . GLY B 1 32 ? -11.203 -13.352 -11.836 1 82.75 32 GLY B CA 1
ATOM 883 C C . GLY B 1 32 ? -10.508 -12.789 -13.062 1 82.75 32 GLY B C 1
ATOM 884 O O . GLY B 1 32 ? -9.367 -13.148 -13.359 1 82.75 32 GLY B O 1
ATOM 885 N N . GLU B 1 33 ? -11.07 -11.773 -13.672 1 87.5 33 GLU B N 1
ATOM 886 C CA . GLU B 1 33 ? -10.531 -11.242 -14.914 1 87.5 33 GLU B CA 1
ATOM 887 C C . GLU B 1 33 ? -9.664 -10.016 -14.664 1 87.5 33 GLU B C 1
ATOM 889 O O . GLU B 1 33 ? -9.117 -9.43 -15.602 1 87.5 33 GLU B O 1
ATOM 894 N N . ALA B 1 34 ? -9.492 -9.727 -13.422 1 81.06 34 ALA B N 1
ATOM 895 C CA . ALA B 1 34 ? -8.695 -8.547 -13.078 1 81.06 34 ALA B CA 1
ATOM 896 C C . ALA B 1 34 ? -7.211 -8.797 -13.312 1 81.06 34 ALA B C 1
ATOM 898 O O . ALA B 1 34 ? -6.781 -9.953 -13.414 1 81.06 34 ALA B O 1
ATOM 899 N N . ASN B 1 35 ? -6.43 -7.754 -13.477 1 91.25 35 ASN B N 1
ATOM 900 C CA . ASN B 1 35 ? -4.98 -7.836 -13.617 1 91.25 35 ASN B CA 1
ATOM 901 C C . ASN B 1 35 ? -4.32 -8.312 -12.328 1 91.25 35 ASN B C 1
ATOM 903 O O . ASN B 1 35 ? -4.594 -7.785 -11.25 1 91.25 35 ASN B O 1
ATOM 907 N N . LEU B 1 36 ? -3.475 -9.32 -12.5 1 91.56 36 LEU B N 1
ATOM 908 C CA . LEU B 1 36 ? -2.857 -9.922 -11.32 1 91.56 36 LEU B CA 1
ATOM 909 C C . LEU B 1 36 ? -1.965 -8.914 -10.602 1 91.56 36 LEU B C 1
ATOM 911 O O . LEU B 1 36 ? -2.062 -8.75 -9.383 1 91.56 36 LEU B O 1
ATOM 915 N N . THR B 1 37 ? -1.15 -8.141 -11.367 1 93.75 37 THR B N 1
ATOM 916 C CA . THR B 1 37 ? -0.24 -7.18 -10.75 1 93.75 37 THR B CA 1
ATOM 917 C C . THR B 1 37 ? -1.017 -6.102 -10 1 93.75 37 THR B C 1
ATOM 919 O O . THR B 1 37 ? -0.661 -5.742 -8.875 1 93.75 37 THR B O 1
ATOM 922 N N . ALA B 1 38 ? -2.09 -5.699 -10.562 1 92.38 38 ALA B N 1
ATOM 923 C CA . ALA B 1 38 ? -2.951 -4.703 -9.922 1 92.38 38 ALA B CA 1
ATOM 924 C C . ALA B 1 38 ? -3.588 -5.266 -8.656 1 92.38 38 ALA B C 1
ATOM 926 O O . ALA B 1 38 ? -3.639 -4.586 -7.625 1 92.38 38 ALA B O 1
ATOM 927 N N . SER B 1 39 ? -4.023 -6.527 -8.766 1 90.88 39 SER B N 1
ATOM 928 C CA . SER B 1 39 ? -4.652 -7.184 -7.621 1 90.88 39 SER B CA 1
ATOM 929 C C . SER B 1 39 ? -3.662 -7.355 -6.473 1 90.88 39 SER B C 1
ATOM 931 O O . SER B 1 39 ? -4.016 -7.168 -5.305 1 90.88 39 SER B O 1
ATOM 933 N N . ILE B 1 40 ? -2.459 -7.648 -6.789 1 93.44 40 ILE B N 1
ATOM 934 C CA . ILE B 1 40 ? -1.427 -7.816 -5.77 1 93.44 40 ILE B CA 1
ATOM 935 C C . ILE B 1 40 ? -1.129 -6.473 -5.109 1 93.44 40 ILE B C 1
ATOM 937 O O . ILE B 1 40 ? -0.984 -6.391 -3.889 1 93.44 40 ILE B O 1
ATOM 941 N N . ARG B 1 41 ? -1.122 -5.406 -5.883 1 95.12 41 ARG B N 1
ATOM 942 C CA . ARG B 1 41 ? -0.893 -4.066 -5.352 1 95.12 41 ARG B CA 1
ATOM 943 C C . ARG B 1 41 ? -2.002 -3.662 -4.387 1 95.12 41 ARG B C 1
ATOM 945 O O . ARG B 1 41 ? -1.728 -3.16 -3.293 1 95.12 41 ARG B O 1
ATOM 952 N N . VAL B 1 42 ? -3.139 -3.938 -4.84 1 93.19 42 VAL B N 1
ATOM 953 C CA . VAL B 1 42 ? -4.285 -3.621 -3.996 1 93.19 42 VAL B CA 1
ATOM 954 C C . VAL B 1 42 ? -4.227 -4.445 -2.711 1 93.19 42 VAL B C 1
ATOM 956 O O . VAL B 1 42 ? -4.457 -3.92 -1.618 1 93.19 42 VAL B O 1
ATOM 959 N N . PHE B 1 43 ? -3.926 -5.723 -2.809 1 90.44 43 PHE B N 1
ATOM 960 C CA . PHE B 1 43 ? -3.805 -6.613 -1.658 1 90.44 43 PHE B CA 1
ATOM 961 C C . PHE B 1 43 ? -2.84 -6.039 -0.629 1 90.44 43 PHE B C 1
ATOM 963 O O . PHE B 1 43 ? -3.154 -5.98 0.561 1 90.44 43 PHE B O 1
ATOM 970 N N . ILE B 1 44 ? -1.692 -5.574 -1.11 1 96 44 ILE B N 1
ATOM 971 C CA . ILE B 1 44 ? -0.647 -5.066 -0.228 1 96 44 ILE B CA 1
ATOM 972 C C . ILE B 1 44 ? -1.147 -3.824 0.501 1 96 44 ILE B C 1
ATOM 974 O O . ILE B 1 44 ? -1.017 -3.719 1.723 1 96 44 ILE B O 1
ATOM 978 N N . VAL B 1 45 ? -1.711 -2.869 -0.218 1 95.12 45 VAL B N 1
ATOM 979 C CA . VAL B 1 45 ? -2.223 -1.642 0.381 1 95.12 45 VAL B CA 1
ATOM 980 C C . VAL B 1 45 ? -3.328 -1.975 1.38 1 95.12 45 VAL B C 1
ATOM 982 O O . VAL B 1 45 ? -3.324 -1.479 2.508 1 95.12 45 VAL B O 1
ATOM 985 N N . SER B 1 46 ? -4.227 -2.863 0.97 1 89.38 46 SER B N 1
ATOM 986 C CA . SER B 1 46 ? -5.355 -3.25 1.812 1 89.38 46 SER B CA 1
ATOM 987 C C . SER B 1 46 ? -4.879 -3.896 3.109 1 89.38 46 SER B C 1
ATOM 989 O O . SER B 1 46 ? -5.406 -3.604 4.184 1 89.38 46 SER B O 1
ATOM 991 N N . TYR B 1 47 ? -3.889 -4.785 3.021 1 86.88 47 TYR B N 1
ATOM 992 C CA . TYR B 1 47 ? -3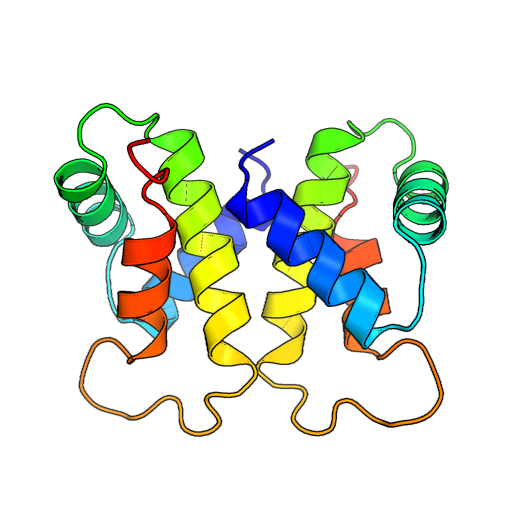.377 -5.477 4.199 1 86.88 47 TYR B CA 1
ATOM 993 C C . TYR B 1 47 ? -2.912 -4.484 5.258 1 86.88 47 TYR B C 1
ATOM 995 O O . TYR B 1 47 ? -3.371 -4.527 6.402 1 86.88 47 TYR B O 1
ATOM 1003 N N . PHE B 1 48 ? -2.041 -3.492 4.863 1 92.12 48 PHE B N 1
ATOM 1004 C CA . PHE B 1 48 ? -1.468 -2.564 5.832 1 92.12 48 PHE B CA 1
ATOM 1005 C C . PHE B 1 48 ? -2.51 -1.556 6.297 1 92.12 48 PHE B C 1
ATOM 1007 O O . PHE B 1 48 ? -2.51 -1.146 7.461 1 92.12 48 PHE B O 1
ATOM 1014 N N . ARG B 1 49 ? -3.293 -1.133 5.402 1 89.19 49 ARG B N 1
ATOM 1015 C CA . ARG B 1 49 ? -4.371 -0.214 5.75 1 89.19 49 ARG B CA 1
ATOM 1016 C C . ARG B 1 49 ? -5.281 -0.812 6.816 1 89.19 49 ARG B C 1
ATOM 1018 O O . ARG B 1 49 ? -5.648 -0.134 7.777 1 89.19 49 ARG B O 1
ATOM 1025 N N . ASN B 1 50 ? -5.578 -2.025 6.746 1 82.38 50 ASN B N 1
ATOM 1026 C CA . ASN B 1 50 ? -6.465 -2.691 7.695 1 82.38 50 ASN B CA 1
ATOM 1027 C C . ASN B 1 50 ? -5.734 -3.059 8.984 1 82.38 50 ASN B C 1
ATOM 1029 O O . ASN B 1 50 ? -6.363 -3.244 10.023 1 82.38 50 ASN B O 1
ATOM 1033 N N . ALA B 1 51 ? -4.461 -3.135 9 1 81.38 51 ALA B N 1
ATOM 1034 C CA . ALA B 1 51 ? -3.664 -3.504 10.164 1 81.38 51 ALA B CA 1
ATOM 1035 C C . ALA B 1 51 ? -3.523 -2.328 11.125 1 81.38 51 ALA B C 1
ATOM 1037 O O . ALA B 1 51 ? -3.129 -2.506 12.281 1 81.38 51 ALA B O 1
ATOM 1038 N N . ILE B 1 52 ? -3.592 -1.007 10.781 1 78.81 52 ILE B N 1
ATOM 1039 C CA . ILE B 1 52 ? -3.486 0.167 11.641 1 78.81 52 ILE B CA 1
ATOM 1040 C C . ILE B 1 52 ? -4.5 0.068 12.773 1 78.81 52 ILE B C 1
ATOM 1042 O O . ILE B 1 52 ? -4.223 0.486 13.906 1 78.81 52 ILE B O 1
ATOM 1046 N N . GLY B 1 53 ? -5.676 -0.306 12.688 1 64.44 53 GLY B N 1
ATOM 1047 C CA . GLY B 1 53 ? -6.66 -0.41 13.758 1 64.44 53 GLY B CA 1
ATOM 1048 C C . GLY B 1 53 ? -6.676 -1.771 14.422 1 64.44 53 GLY B C 1
ATOM 1049 O O . GLY B 1 53 ? -7.324 -1.955 15.453 1 64.44 53 GLY B O 1
ATOM 1050 N N . SER B 1 54 ? -6.258 -2.648 13.68 1 55.25 54 SER B N 1
ATOM 1051 C CA . SER B 1 54 ? -6.32 -3.967 14.305 1 55.25 54 SER B CA 1
ATOM 1052 C C . SER B 1 54 ? -5.129 -4.199 15.227 1 55.25 54 SER B C 1
ATOM 1054 O O . SER B 1 54 ? -3.977 -4.145 14.789 1 55.25 54 SER B O 1
ATOM 1056 N N . ARG B 1 55 ? -5.129 -3.355 16.422 1 46.84 55 ARG B N 1
ATOM 1057 C CA . ARG B 1 55 ? -4.074 -3.596 17.406 1 46.84 55 ARG B CA 1
ATOM 1058 C C . ARG B 1 55 ? -3.492 -4.996 17.25 1 46.84 55 ARG B C 1
ATOM 1060 O O . ARG B 1 55 ? -2.275 -5.18 17.312 1 46.84 55 ARG B O 1
ATOM 1067 N N . GLY B 1 56 ? -4.27 -6.043 17.859 1 39.12 56 GLY B N 1
ATOM 1068 C CA . GLY B 1 56 ? -3.789 -7.371 18.219 1 39.12 56 GLY B CA 1
ATOM 1069 C C . GLY B 1 56 ? -3.623 -8.281 17.016 1 39.12 56 GLY B C 1
ATOM 1070 O O . GLY B 1 56 ? -4.602 -8.641 16.359 1 39.12 56 GLY B O 1
ATOM 1071 N N . PHE B 1 57 ? -2.59 -7.938 16.062 1 44.06 57 PHE B N 1
ATOM 1072 C CA . PHE B 1 57 ? -2.324 -9.094 15.227 1 44.06 57 PHE B CA 1
ATOM 1073 C C . PHE B 1 57 ? -2.57 -10.391 15.984 1 44.06 57 PHE B C 1
ATOM 1075 O O . PHE B 1 57 ? -1.95 -10.633 17.031 1 44.06 57 PHE B O 1
ATOM 1082 N N . SER B 1 58 ? -3.791 -10.797 16.094 1 39.38 58 SER B N 1
ATOM 1083 C CA . SER B 1 58 ? -4.07 -12.023 16.828 1 39.38 58 SER B CA 1
ATOM 1084 C C . SER B 1 58 ? -3.182 -13.172 16.359 1 39.38 58 SER B C 1
ATOM 1086 O O . SER B 1 58 ? -2.746 -13.188 15.211 1 39.38 58 SER B O 1
ATOM 1088 N N . GLU B 1 59 ? -2.707 -14.055 17.156 1 39.16 59 GLU B N 1
ATOM 1089 C CA . GLU B 1 59 ? -1.907 -15.273 17.125 1 39.16 59 GLU B CA 1
ATOM 1090 C C . GLU B 1 59 ? -2.232 -16.109 15.891 1 39.16 59 GLU B C 1
ATOM 1092 O O . GLU B 1 59 ? -1.329 -16.531 15.164 1 39.16 59 GLU B O 1
ATOM 1097 N N . ASP B 1 60 ? -3.053 -17.125 15.828 1 44.5 60 ASP B N 1
ATOM 1098 C CA . ASP B 1 60 ? -2.994 -18.5 15.328 1 44.5 60 ASP B CA 1
ATOM 1099 C C . ASP B 1 60 ? -3.219 -18.547 13.82 1 44.5 60 ASP B C 1
ATOM 1101 O O . ASP B 1 60 ? -2.82 -19.5 13.156 1 44.5 60 ASP B O 1
ATOM 1105 N N . GLY B 1 61 ? -4.113 -17.688 13.125 1 44.03 61 GLY B N 1
ATOM 1106 C CA . GLY B 1 61 ? -4.582 -17.766 11.75 1 44.03 61 GLY B CA 1
ATOM 1107 C C . GLY B 1 61 ? -4.414 -16.469 10.984 1 44.03 61 GLY B C 1
ATOM 1108 O O . GLY B 1 61 ? -3.918 -15.477 11.531 1 44.03 61 GLY B O 1
ATOM 1109 N N . PRO B 1 62 ? -4.434 -16.734 9.633 1 49.41 62 PRO B N 1
ATOM 1110 C CA . PRO B 1 62 ? -4.406 -15.445 8.938 1 49.41 62 PRO B CA 1
ATOM 1111 C C . PRO B 1 62 ? -5.246 -14.375 9.633 1 49.41 62 PRO B C 1
ATOM 1113 O O . PRO B 1 62 ? -6.383 -14.641 10.023 1 49.41 62 PRO B O 1
ATOM 1116 N N . SER B 1 63 ? -4.711 -13.312 9.828 1 63.28 63 SER B N 1
ATOM 1117 C CA . SER B 1 63 ? -5.324 -12.234 10.594 1 63.28 63 SER B CA 1
ATOM 1118 C C . SER B 1 63 ? -6.492 -11.617 9.844 1 63.28 63 SER B C 1
ATOM 1120 O O . SER B 1 63 ? -6.633 -11.82 8.633 1 63.28 63 SER B O 1
ATOM 1122 N N . SER B 1 64 ? -7.539 -11.297 10.477 1 66.88 64 SER B N 1
ATOM 1123 C CA . SER B 1 64 ? -8.633 -10.516 9.906 1 66.88 64 SER B CA 1
ATOM 1124 C C . SER B 1 64 ? -8.109 -9.453 8.945 1 66.88 64 SER B C 1
ATOM 1126 O O . SER B 1 64 ? -8.766 -9.141 7.949 1 66.88 64 SER B O 1
ATOM 1128 N N . ILE B 1 65 ? -6.887 -9.102 9.07 1 66.94 65 ILE B N 1
ATOM 1129 C CA . ILE B 1 65 ? -6.246 -8.094 8.234 1 66.94 65 ILE B CA 1
ATOM 1130 C C . ILE B 1 65 ? -5.918 -8.688 6.867 1 66.94 65 ILE B C 1
ATOM 1132 O O . ILE B 1 65 ? -6.199 -8.078 5.832 1 66.94 65 ILE B O 1
ATOM 1136 N N . LEU B 1 66 ? -5.398 -9.836 6.848 1 65.25 66 LEU B N 1
ATOM 1137 C CA . LEU B 1 66 ? -5.039 -10.508 5.602 1 65.25 66 LEU B CA 1
ATOM 1138 C C . LEU B 1 66 ? -6.277 -10.789 4.754 1 65.25 66 LEU B C 1
ATOM 1140 O O . LEU B 1 66 ? -6.27 -10.547 3.545 1 65.25 66 LEU B O 1
ATOM 1144 N N . ARG B 1 67 ? -7.281 -11.336 5.242 1 63.34 67 ARG B N 1
ATOM 1145 C CA . ARG B 1 67 ? -8.523 -11.625 4.535 1 63.34 67 ARG B CA 1
ATOM 1146 C C . ARG B 1 67 ? -9.094 -10.367 3.887 1 63.34 67 ARG B C 1
ATOM 1148 O O . ARG B 1 67 ? -9.531 -10.398 2.734 1 63.34 67 ARG B O 1
ATOM 1155 N N . LYS B 1 68 ? -9.141 -9.266 4.602 1 66.94 68 LYS B N 1
ATOM 1156 C CA . LYS B 1 68 ? -9.633 -8 4.07 1 66.94 68 LYS B CA 1
ATOM 1157 C C . LYS B 1 68 ? -8.789 -7.527 2.893 1 66.94 68 LYS B C 1
ATOM 1159 O O . LYS B 1 68 ? -9.32 -7.078 1.878 1 66.94 68 LYS B O 1
ATOM 1164 N N . ALA B 1 69 ? -7.508 -7.668 3.053 1 69.12 69 ALA B N 1
ATOM 1165 C CA . ALA B 1 69 ? -6.594 -7.234 2.002 1 69.12 69 ALA B CA 1
ATOM 1166 C C . ALA B 1 69 ? -6.77 -8.07 0.739 1 69.12 69 ALA B C 1
ATOM 1168 O O . ALA B 1 69 ? -6.699 -7.551 -0.376 1 69.12 69 ALA B O 1
ATOM 1169 N N . MET B 1 70 ? -7.012 -9.305 0.797 1 62.44 70 MET B N 1
ATOM 1170 C CA . MET B 1 70 ? -7.281 -10.188 -0.337 1 62.44 70 MET B CA 1
ATOM 1171 C C . MET B 1 70 ? -8.562 -9.773 -1.053 1 62.44 70 MET B C 1
ATOM 1173 O O . MET B 1 70 ? -8.633 -9.812 -2.283 1 62.44 70 MET B O 1
ATOM 1177 N N . ASP B 1 71 ? -9.641 -9.414 -0.314 1 61.91 71 ASP B N 1
ATOM 1178 C CA . ASP B 1 71 ? -10.906 -8.961 -0.877 1 61.91 71 ASP B CA 1
ATOM 1179 C C . ASP B 1 71 ? -10.734 -7.645 -1.636 1 61.91 71 ASP B C 1
ATOM 1181 O O . ASP B 1 71 ? -11.359 -7.441 -2.682 1 61.91 71 ASP B O 1
ATOM 1185 N N . ASP B 1 72 ? -9.977 -6.746 -1.129 1 64.94 72 ASP B N 1
ATOM 1186 C CA . ASP B 1 72 ? -9.773 -5.414 -1.689 1 64.94 72 ASP B CA 1
ATOM 1187 C C . ASP B 1 72 ? -8.945 -5.477 -2.971 1 64.94 72 ASP B C 1
ATOM 1189 O O . ASP B 1 72 ? -8.992 -4.562 -3.795 1 64.94 72 ASP B O 1
ATOM 1193 N N . ALA B 1 73 ? -8.141 -6.473 -3.025 1 58.12 73 ALA B N 1
ATOM 1194 C CA . ALA B 1 73 ? -7.289 -6.617 -4.203 1 58.12 73 ALA B CA 1
ATOM 1195 C C . ALA B 1 73 ? -8.125 -6.809 -5.465 1 58.12 73 ALA B C 1
ATOM 1197 O O . ALA B 1 73 ? -7.629 -6.656 -6.582 1 58.12 73 ALA B O 1
ATOM 1198 N N . ILE B 1 74 ? -9.508 -7.043 -5.359 1 53.69 74 ILE B N 1
ATOM 1199 C CA . ILE B 1 74 ? -10.422 -7.34 -6.457 1 53.69 74 ILE B CA 1
ATOM 1200 C C . ILE B 1 74 ? -11.18 -6.074 -6.855 1 53.69 74 ILE B C 1
ATOM 1202 O O . ILE B 1 74 ? -11.812 -5.434 -6.016 1 53.69 74 ILE B O 1
ATOM 1206 N N . PRO B 1 75 ? -10.828 -5.512 -8.109 1 47.5 75 PRO B N 1
ATOM 1207 C CA . PRO B 1 75 ? -11.664 -4.395 -8.555 1 47.5 75 PRO B CA 1
ATOM 1208 C C . PRO B 1 75 ? -13.156 -4.695 -8.453 1 47.5 75 PRO B C 1
ATOM 1210 O O . PRO B 1 75 ? -13.57 -5.852 -8.586 1 47.5 75 PRO B O 1
ATOM 1213 N N . PRO B 1 76 ? -13.789 -3.779 -7.754 1 40.59 76 PRO B N 1
ATOM 1214 C CA . PRO B 1 76 ? -15.234 -4.047 -7.812 1 40.59 76 PRO B CA 1
ATOM 1215 C C . PRO B 1 76 ? -15.742 -4.23 -9.242 1 40.59 76 PRO B C 1
ATOM 1217 O O . PRO B 1 76 ? -15.188 -3.643 -10.172 1 40.59 76 PRO B O 1
ATOM 1220 N N . PHE B 1 77 ? -16.125 -5.41 -9.625 1 33.66 77 PHE B N 1
ATOM 1221 C CA . PHE B 1 77 ? -16.844 -5.629 -10.875 1 33.66 77 PHE B CA 1
ATOM 1222 C C . PHE B 1 77 ? -18.031 -4.668 -11 1 33.66 77 PHE B C 1
ATOM 1224 O O . PHE B 1 77 ? -18.906 -4.645 -10.141 1 33.66 77 PHE B O 1
ATOM 1231 N N . ASP B 1 78 ? -17.891 -3.492 -10.953 1 27.33 78 ASP B N 1
ATOM 1232 C CA . ASP B 1 78 ? -19.109 -2.895 -11.484 1 27.33 78 ASP B CA 1
ATOM 1233 C C . ASP B 1 78 ? -19.141 -2.977 -13.008 1 27.33 78 ASP B C 1
ATOM 1235 O O . ASP B 1 78 ? -18.094 -2.828 -13.664 1 27.33 78 ASP B O 1
#

Organism: NCBI:txid1064539

pLDDT: mean 77.47, std 19.22, range [27.33, 96.62]

Radius of gyration: 15.13 Å; Cα contacts (8 Å, |Δi|>4): 191; chains: 2; bounding box: 41×38×34 Å

Foldseek 3Di:
DDPVLVVLLVVLCVLQVHDPCRLLVLLVVVQVPDDSVQLSSQLSVQLVVQVVPVPPQDPDHRRPSNVRSSVRSHPDPD/DDPVLVVLLVVLCVLQVHDPCRLLVLLVVVQVPDDSVQLSSQLSVQLVVQVPPVPPQDPDHRRPSNVRSSVRSHPPPD

InterPro domains:
  IPR027373 Ribbon-helix-helix domain [PF13467] (1-48)
  IPR038268 Ribbon-helix-helix domain superfamily [G3DSA:1.10.3990.20] (1-71)

Secondary structure (DSSP, 8-state):
--HHHHHHHHHHHHHHT--HHHHHHHHHHHSTTS-HHHHHHHHHHHHHHHHTT-----SSSS-HHHHHHHHHTS----/--HHHHHHHHHHHHHHT--HHHHHHHHHHHSTTS-HHHHHHHHHHHHHHHHTT-----SSSS-HHHHHHHHHTS----

Sequence (156 aa):
MEPYIWDSLKEICEREGLTLNDICTQIDQRRGEANLTASIRVFIVSYFRNAIGSRGFSEDGPSSILRKAMDDAIPPFDMEPYIWDSLKEICEREGLTLNDICTQIDQRRGEANLTASIRVFIVSYFRNAIGSRGFSEDGPSSILRKAMDDAIPPFD

Solvent-accessible surface area (backbone atoms only — not comparable to full-atom values): 8701 Å² total; per-residue (Å²): 133,56,68,66,54,53,51,50,48,50,49,51,20,64,76,54,73,45,50,68,65,56,55,52,49,53,47,55,70,65,32,71,89,51,55,63,72,58,24,51,51,31,20,51,43,31,26,27,54,47,30,45,74,46,75,73,76,60,82,95,56,74,38,78,28,50,59,51,3,55,60,52,16,35,72,79,83,118,132,57,68,66,54,53,52,50,48,50,48,51,21,64,76,54,73,44,50,68,66,55,54,51,50,52,46,55,73,66,34,70,89,51,57,62,71,59,22,52,51,30,20,51,43,32,26,28,55,48,30,45,74,45,75,71,75,58,84,92,56,75,36,77,28,50,60,52,3,56,58,52,17,33,72,78,82,119

Nearest PDB structures (foldseek):
  8b3z-assembly1_F  TM=6.038E-01  e=3.353E+00  Bacillus subtilis
  5uhb-assembly1_F  TM=6.746E-01  e=8.724E+00  Mycobacterium tuberculosis H37Rv
  8b3z-assembly1_F  TM=6.039E-01  e=4.752E+00  Bacillus subtilis
  5uhb-assembly1_F  TM=6.743E-01  e=9.317E+00  Mycobacterium tuberculosis H37Rv